Protein AF-A0A8X7B8F6-F1 (afdb_monomer_lite)

Radius of gyration: 17.2 Å; chains: 1; bounding box: 45×40×42 Å

Organism: Trichonephila clavipes (NCBI:txid2585209)

Structure (mmCIF, N/CA/C/O backbone):
data_AF-A0A8X7B8F6-F1
#
_entry.id   AF-A0A8X7B8F6-F1
#
loop_
_atom_site.group_PDB
_atom_site.id
_atom_site.type_symbol
_atom_site.label_atom_id
_atom_site.label_alt_id
_atom_site.label_comp_id
_atom_site.label_asym_id
_atom_site.label_entity_id
_atom_site.label_seq_id
_atom_site.pdbx_PDB_ins_code
_atom_site.Cartn_x
_atom_site.Cartn_y
_atom_site.Cartn_z
_atom_site.occupancy
_atom_site.B_iso_or_equiv
_atom_site.auth_seq_id
_atom_site.auth_comp_id
_atom_site.auth_asym_id
_atom_site.auth_atom_id
_atom_site.pdbx_PDB_model_num
ATOM 1 N N . MET A 1 1 ? 9.944 -10.467 -10.046 1.00 80.94 1 MET A N 1
ATOM 2 C CA . MET A 1 1 ? 8.800 -10.710 -10.954 1.00 80.94 1 MET A CA 1
ATOM 3 C C . MET A 1 1 ? 7.661 -11.252 -10.120 1.00 80.94 1 MET A C 1
ATOM 5 O O . MET A 1 1 ? 7.931 -12.024 -9.209 1.00 80.94 1 MET A O 1
ATOM 9 N N . LEU A 1 2 ? 6.434 -10.828 -10.404 1.00 86.25 2 LEU A N 1
ATOM 10 C CA . LEU A 1 2 ? 5.214 -11.349 -9.794 1.00 86.25 2 LEU A CA 1
ATOM 11 C C . LEU A 1 2 ? 4.526 -12.269 -10.794 1.00 86.25 2 LEU A C 1
ATOM 13 O O . LEU A 1 2 ? 4.415 -11.905 -11.962 1.00 86.25 2 LEU A O 1
ATOM 17 N N . LYS A 1 3 ? 4.078 -13.440 -10.345 1.00 89.50 3 LYS A N 1
ATOM 18 C CA . LYS A 1 3 ? 3.213 -14.310 -11.142 1.00 89.50 3 LYS A CA 1
ATOM 19 C C . LYS A 1 3 ? 1.771 -13.849 -10.945 1.00 89.50 3 LYS A C 1
ATOM 21 O O . LYS A 1 3 ? 1.345 -13.730 -9.799 1.00 89.50 3 LYS A O 1
ATOM 26 N N . VAL A 1 4 ? 1.049 -13.570 -12.025 1.00 85.00 4 VAL A N 1
ATOM 27 C CA . VAL A 1 4 ? -0.354 -13.127 -11.966 1.00 85.00 4 VAL A CA 1
ATOM 28 C C . VAL A 1 4 ? -1.302 -14.265 -12.363 1.00 85.00 4 VAL A C 1
ATOM 30 O O . VAL A 1 4 ? -0.858 -15.350 -12.743 1.00 85.00 4 VAL A O 1
ATOM 33 N N . ALA A 1 5 ? -2.610 -14.055 -12.188 1.00 83.12 5 ALA A N 1
ATOM 34 C CA . ALA A 1 5 ? -3.616 -15.120 -12.257 1.00 83.12 5 ALA A CA 1
ATOM 35 C C . ALA A 1 5 ? -3.715 -15.813 -13.629 1.00 83.12 5 ALA A C 1
ATOM 37 O O . ALA A 1 5 ? -4.052 -16.992 -13.691 1.00 83.12 5 ALA A O 1
ATOM 38 N N . ASP A 1 6 ? -3.374 -15.117 -14.715 1.00 85.12 6 ASP A N 1
ATOM 39 C CA . ASP A 1 6 ? -3.338 -15.674 -16.075 1.00 85.12 6 ASP A CA 1
ATOM 40 C C . ASP A 1 6 ? -2.102 -16.564 -16.341 1.00 85.12 6 ASP A C 1
ATOM 42 O O . ASP A 1 6 ? -1.929 -17.093 -17.438 1.00 85.12 6 ASP A O 1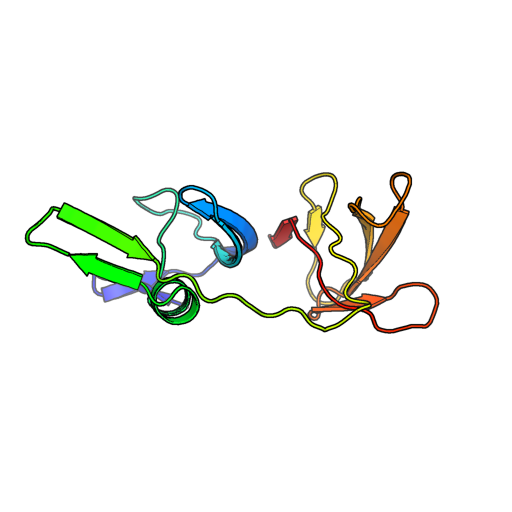
ATOM 46 N N . GLY A 1 7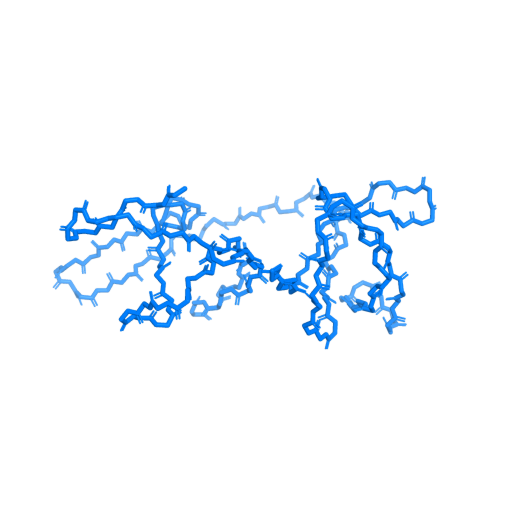 ? -1.231 -16.734 -15.340 1.00 89.50 7 GLY A N 1
ATOM 47 C CA . GLY A 1 7 ? 0.000 -17.512 -15.423 1.00 89.50 7 GLY A CA 1
ATOM 48 C C . GLY A 1 7 ? 1.215 -16.730 -15.926 1.00 89.50 7 GLY A C 1
ATOM 49 O O . GLY A 1 7 ? 2.331 -17.248 -15.819 1.00 89.50 7 GLY A O 1
ATOM 50 N N . ASN A 1 8 ? 1.037 -15.496 -16.406 1.00 90.25 8 ASN A N 1
ATOM 51 C CA . ASN A 1 8 ? 2.122 -14.636 -16.859 1.00 90.25 8 ASN A CA 1
ATOM 52 C C . ASN A 1 8 ? 2.901 -14.035 -15.687 1.00 90.25 8 ASN A C 1
ATOM 54 O O . ASN A 1 8 ? 2.488 -14.051 -14.522 1.00 90.25 8 ASN A O 1
ATOM 58 N N . PHE A 1 9 ? 4.058 -13.467 -16.020 1.00 91.06 9 PHE A N 1
ATOM 59 C CA . PHE A 1 9 ? 4.881 -12.733 -15.076 1.00 91.06 9 PHE A CA 1
ATOM 60 C C . PHE A 1 9 ? 4.886 -11.247 -15.396 1.00 91.06 9 PHE A C 1
ATOM 62 O O . PHE A 1 9 ? 5.203 -10.839 -16.511 1.00 91.06 9 PHE A O 1
ATOM 69 N N . VAL A 1 10 ? 4.627 -10.435 -14.378 1.00 89.06 10 VAL A N 1
ATOM 70 C CA . VAL A 1 10 ? 4.703 -8.978 -14.460 1.00 89.06 10 VAL A CA 1
ATOM 71 C C . VAL A 1 10 ? 5.899 -8.500 -13.646 1.00 89.06 10 VAL A C 1
ATOM 73 O O . VAL A 1 10 ? 6.206 -9.011 -12.561 1.00 89.06 10 VAL A O 1
ATOM 76 N N . ARG A 1 11 ? 6.627 -7.521 -14.183 1.00 90.31 11 ARG A N 1
ATOM 77 C CA . ARG A 1 11 ? 7.687 -6.834 -13.448 1.00 90.31 11 ARG A CA 1
ATOM 78 C C . ARG A 1 11 ? 7.071 -5.625 -12.736 1.00 90.31 11 ARG A C 1
ATOM 80 O O . ARG A 1 11 ? 6.569 -4.743 -13.426 1.00 90.31 11 ARG A O 1
ATOM 87 N N . PRO A 1 12 ? 7.119 -5.568 -11.393 1.00 88.88 12 PRO A N 1
ATOM 88 C CA . PRO A 1 12 ? 6.794 -4.348 -10.668 1.00 88.88 12 PRO A CA 1
ATOM 89 C C . PRO A 1 12 ? 7.580 -3.155 -11.196 1.00 88.88 12 PRO A C 1
ATOM 91 O O . PRO A 1 12 ? 8.779 -3.295 -11.457 1.00 88.88 12 PRO A O 1
ATOM 94 N N . ILE A 1 13 ? 6.925 -2.001 -11.303 1.00 87.38 13 ILE A N 1
ATOM 95 C CA . ILE A 1 13 ? 7.623 -0.737 -11.556 1.00 87.38 13 ILE A CA 1
ATOM 96 C C . ILE A 1 13 ? 8.156 -0.130 -10.264 1.00 87.38 13 ILE A C 1
ATOM 98 O O . ILE A 1 13 ? 9.133 0.596 -10.299 1.00 87.38 13 ILE A O 1
ATOM 102 N N . GLY A 1 14 ? 7.598 -0.508 -9.115 1.00 82.44 14 GLY A N 1
ATOM 103 C CA . GLY A 1 14 ? 8.139 -0.084 -7.837 1.00 82.44 14 GLY A CA 1
ATOM 104 C C . GLY A 1 14 ? 7.276 -0.498 -6.664 1.00 82.44 14 GLY A C 1
ATOM 105 O O . GLY A 1 14 ? 6.546 -1.491 -6.723 1.00 82.44 14 GLY A O 1
ATOM 106 N N . LYS A 1 15 ? 7.392 0.259 -5.581 1.00 80.94 15 LYS A N 1
ATOM 107 C CA . LYS A 1 15 ? 6.631 0.064 -4.350 1.00 80.94 15 LYS A CA 1
ATOM 108 C C . LYS A 1 15 ? 6.155 1.406 -3.829 1.00 80.94 15 LYS A C 1
ATOM 110 O O . LYS A 1 15 ? 6.845 2.404 -4.001 1.00 80.94 15 LYS A O 1
ATOM 115 N N . CYS A 1 16 ? 5.017 1.443 -3.164 1.00 74.56 16 CYS A N 1
ATOM 116 C CA . CYS A 1 16 ? 4.583 2.643 -2.470 1.00 74.56 16 CYS A CA 1
ATOM 117 C C . CYS A 1 16 ? 3.981 2.313 -1.110 1.00 74.56 16 CYS A C 1
ATOM 119 O O . CYS A 1 16 ? 3.610 1.175 -0.862 1.00 74.56 16 CYS A O 1
ATOM 121 N N . VAL A 1 17 ? 3.905 3.289 -0.211 1.00 76.38 17 VAL A N 1
ATOM 122 C CA . VAL A 1 17 ? 3.180 3.135 1.059 1.00 76.38 17 VAL A CA 1
ATOM 123 C C . VAL A 1 17 ? 1.946 4.019 1.016 1.00 76.38 17 VAL A C 1
ATOM 125 O O . VAL A 1 17 ? 2.078 5.243 0.998 1.00 76.38 17 VAL A O 1
ATOM 128 N N . LEU A 1 18 ? 0.764 3.402 1.028 1.00 70.50 18 LEU A N 1
ATOM 129 C CA . LEU A 1 18 ? -0.523 4.097 1.032 1.00 70.50 18 LEU A CA 1
ATOM 130 C C . LEU A 1 18 ? -1.231 3.885 2.366 1.00 70.50 18 LEU A C 1
ATOM 132 O O . LEU A 1 18 ? -1.142 2.817 2.971 1.00 70.50 18 LEU A O 1
ATOM 136 N N . ARG A 1 19 ? -1.962 4.905 2.818 1.00 71.75 19 ARG A N 1
ATOM 137 C CA . ARG A 1 19 ? -2.900 4.761 3.929 1.00 71.75 19 ARG A CA 1
ATOM 138 C C . ARG A 1 19 ? -4.248 4.323 3.381 1.00 71.75 19 ARG A C 1
ATOM 140 O O . ARG A 1 19 ? -4.877 5.047 2.615 1.00 71.75 19 ARG A O 1
ATOM 147 N N . VAL A 1 20 ? -4.671 3.131 3.772 1.00 74.31 20 VAL A N 1
ATOM 148 C CA . VAL A 1 20 ? -5.951 2.562 3.368 1.00 74.31 20 VAL A CA 1
ATOM 149 C C . VAL A 1 20 ? -6.954 2.876 4.462 1.00 74.31 20 VAL A C 1
ATOM 151 O O . VAL A 1 20 ? -6.790 2.426 5.598 1.00 74.31 20 VAL A O 1
ATOM 154 N N . ARG A 1 21 ? -7.979 3.660 4.120 1.00 75.25 21 ARG A N 1
ATOM 155 C CA . ARG A 1 21 ? -9.107 3.922 5.011 1.00 75.25 21 ARG A CA 1
ATOM 156 C C . ARG A 1 21 ? -10.289 3.038 4.632 1.00 75.25 21 ARG A C 1
ATOM 158 O O . ARG A 1 21 ? -10.863 3.226 3.563 1.00 75.25 21 ARG A O 1
ATOM 165 N N . ILE A 1 22 ? -10.655 2.107 5.510 1.00 76.06 22 ILE A N 1
ATOM 166 C CA . ILE A 1 22 ? -11.867 1.286 5.392 1.00 76.06 22 ILE A CA 1
ATOM 167 C C . ILE A 1 22 ? -12.726 1.554 6.624 1.00 76.06 22 ILE A C 1
ATOM 169 O O . ILE A 1 22 ? -12.290 1.346 7.757 1.00 76.06 22 ILE A O 1
ATOM 173 N N . ASN A 1 23 ? -13.944 2.052 6.406 1.00 74.00 23 ASN A N 1
ATOM 174 C CA . ASN A 1 23 ? -14.831 2.545 7.462 1.00 74.00 23 ASN A CA 1
ATOM 175 C C . ASN A 1 23 ? -14.122 3.597 8.344 1.00 74.00 23 ASN A C 1
ATOM 177 O O . ASN A 1 23 ? -13.596 4.589 7.829 1.00 74.00 23 ASN A O 1
ATOM 181 N N . ASN A 1 24 ? -14.082 3.373 9.659 1.00 70.38 24 ASN A N 1
ATOM 182 C CA . ASN A 1 24 ? -13.412 4.243 10.628 1.00 70.38 24 ASN A CA 1
ATOM 183 C C . ASN A 1 24 ? -11.957 3.837 10.916 1.00 70.38 24 ASN A C 1
ATOM 185 O O . ASN A 1 24 ? -11.353 4.371 11.845 1.00 70.38 24 ASN A O 1
ATOM 189 N N . ARG A 1 25 ? -11.375 2.916 10.138 1.00 68.81 25 ARG A N 1
ATOM 190 C CA . ARG A 1 25 ? -9.973 2.512 10.288 1.00 68.81 25 ARG A CA 1
ATOM 191 C C . ARG A 1 25 ? -9.113 3.030 9.164 1.00 68.81 25 ARG A C 1
ATOM 193 O O . ARG A 1 25 ? -9.482 2.917 8.004 1.00 68.81 25 ARG A O 1
ATOM 200 N N . GLU A 1 26 ? -7.936 3.523 9.521 1.00 72.88 26 GLU A N 1
ATOM 201 C CA . GLU A 1 26 ? -6.912 3.978 8.589 1.00 72.88 26 GLU A CA 1
ATOM 202 C C . GLU A 1 26 ? -5.585 3.318 8.961 1.00 72.88 26 GLU A C 1
ATOM 204 O O . GLU A 1 26 ? -5.060 3.535 10.054 1.00 72.88 26 GLU A O 1
ATOM 209 N N . LEU A 1 27 ? -5.053 2.483 8.069 1.00 69.81 27 LEU A N 1
ATOM 210 C CA . LEU A 1 27 ? -3.812 1.743 8.298 1.00 69.81 27 LEU A CA 1
A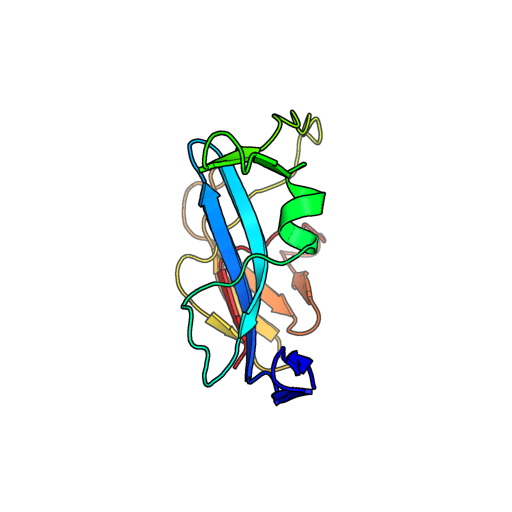TOM 211 C C . LEU A 1 27 ? -2.864 1.892 7.098 1.00 69.81 27 LEU A C 1
ATOM 213 O O . LEU A 1 27 ? -3.317 1.877 5.951 1.00 69.81 27 LEU A O 1
ATOM 217 N N . PRO A 1 28 ? -1.550 2.060 7.330 1.00 71.31 28 PRO A N 1
ATOM 218 C CA . PRO A 1 28 ? -0.567 2.107 6.256 1.00 71.31 28 PRO A CA 1
ATOM 219 C C . PRO A 1 28 ? -0.229 0.700 5.744 1.00 71.31 28 PRO A C 1
ATOM 221 O O . PRO A 1 28 ? 0.035 -0.198 6.539 1.00 71.31 28 PRO A O 1
ATOM 224 N N . PHE A 1 29 ? -0.146 0.540 4.423 1.00 73.81 29 PHE A N 1
ATOM 225 C CA . PHE A 1 29 ? 0.286 -0.697 3.765 1.00 73.81 29 PHE A CA 1
ATOM 226 C C . PHE A 1 29 ? 1.315 -0.407 2.666 1.00 73.81 29 PHE A C 1
ATOM 228 O O . PHE A 1 29 ? 1.211 0.597 1.958 1.00 73.81 29 PHE A O 1
ATOM 235 N N . GLU A 1 30 ? 2.323 -1.279 2.540 1.00 81.19 30 GLU A N 1
ATOM 236 C CA . GLU A 1 30 ? 3.266 -1.272 1.414 1.00 81.19 30 GLU A CA 1
ATOM 237 C C . GLU A 1 30 ? 2.611 -1.985 0.224 1.00 81.19 30 GLU A C 1
ATOM 239 O O . GLU A 1 30 ? 2.295 -3.167 0.293 1.00 81.19 30 GLU A O 1
ATOM 244 N N . PHE A 1 31 ? 2.432 -1.270 -0.878 1.00 82.25 31 PHE A N 1
ATOM 245 C CA . PHE A 1 31 ? 1.918 -1.776 -2.139 1.00 82.25 31 PHE A CA 1
ATOM 246 C C . PHE A 1 31 ? 3.047 -1.986 -3.134 1.00 82.25 31 PHE A C 1
ATOM 248 O O . PHE A 1 31 ? 4.037 -1.252 -3.164 1.00 82.25 31 PHE A O 1
ATOM 255 N N . ILE A 1 32 ? 2.859 -2.964 -4.012 1.00 87.25 32 ILE A N 1
ATOM 256 C CA . ILE A 1 32 ? 3.661 -3.105 -5.219 1.00 87.25 32 ILE A CA 1
ATOM 257 C C . ILE A 1 32 ? 2.952 -2.361 -6.349 1.00 87.25 32 ILE A C 1
ATOM 259 O O . ILE A 1 32 ? 1.772 -2.590 -6.599 1.00 87.25 32 ILE A O 1
ATOM 263 N N . VAL A 1 33 ? 3.683 -1.500 -7.053 1.00 85.06 33 VAL A N 1
ATOM 264 C CA . VAL A 1 33 ? 3.142 -0.726 -8.172 1.00 85.06 33 VAL A CA 1
ATOM 265 C C . VAL A 1 33 ? 3.369 -1.493 -9.472 1.00 85.06 33 VAL A C 1
ATOM 267 O O . VAL A 1 33 ? 4.495 -1.906 -9.779 1.00 85.06 33 VAL A O 1
ATOM 270 N N . LEU A 1 34 ? 2.298 -1.683 -10.241 1.00 86.00 34 LEU A N 1
ATOM 271 C CA . LEU A 1 34 ? 2.313 -2.305 -11.565 1.00 86.00 34 LEU A CA 1
ATOM 272 C C . LEU A 1 34 ? 2.072 -1.239 -12.637 1.00 86.00 34 LEU A C 1
ATOM 274 O O . LEU A 1 34 ? 1.270 -0.335 -12.432 1.00 86.00 34 LEU A O 1
ATOM 278 N N . SER A 1 35 ? 2.736 -1.356 -13.791 1.00 84.75 35 SER A N 1
ATOM 279 C CA . SER A 1 35 ? 2.486 -0.457 -14.929 1.00 84.75 35 SER A CA 1
ATOM 280 C C . SER A 1 35 ? 1.094 -0.641 -15.532 1.00 84.75 35 SER A C 1
ATOM 282 O O . SER A 1 35 ? 0.527 0.306 -16.067 1.00 84.75 35 SER A O 1
ATOM 284 N N . HIS A 1 36 ? 0.553 -1.858 -15.447 1.00 81.81 36 HIS A N 1
ATOM 285 C CA . HIS A 1 36 ? -0.778 -2.207 -15.922 1.00 81.81 36 HIS A CA 1
ATOM 286 C C . HIS A 1 36 ? -1.435 -3.171 -14.934 1.00 81.81 36 HIS A C 1
ATOM 288 O O . HIS A 1 36 ? -0.865 -4.210 -14.596 1.00 81.81 36 HIS A O 1
ATOM 294 N N . CYS A 1 37 ? -2.638 -2.824 -14.490 1.00 83.69 37 CYS A N 1
ATOM 295 C CA . CYS A 1 37 ? -3.505 -3.652 -13.665 1.00 83.69 37 CYS A CA 1
ATOM 296 C C . CYS A 1 37 ? -4.955 -3.352 -14.062 1.00 83.69 37 CYS A C 1
ATOM 298 O O . CYS A 1 37 ? -5.274 -2.216 -14.402 1.00 83.69 37 CYS A O 1
ATOM 300 N N . SER A 1 38 ? -5.829 -4.357 -14.042 1.00 84.94 38 SER A N 1
ATOM 301 C CA . SER A 1 38 ? -7.260 -4.164 -14.321 1.00 84.94 38 SER A CA 1
ATOM 302 C C . SER A 1 38 ? -8.015 -3.485 -13.176 1.00 84.94 38 SER A C 1
ATOM 304 O O . SER A 1 38 ? -9.161 -3.090 -13.358 1.00 84.94 38 SER A O 1
ATOM 306 N N . HIS A 1 39 ? -7.380 -3.367 -12.010 1.00 83.88 39 HIS A N 1
ATOM 307 C CA . HIS A 1 39 ? -7.932 -2.761 -10.806 1.00 83.88 39 HIS A CA 1
ATOM 308 C C . HIS A 1 39 ? -6.946 -1.720 -10.276 1.00 83.88 39 HIS A C 1
ATOM 310 O O . HIS A 1 39 ? -5.736 -1.954 -10.312 1.00 83.88 39 HIS A O 1
ATOM 316 N N . ASP A 1 40 ? -7.461 -0.618 -9.734 1.00 84.88 40 ASP A N 1
ATOM 317 C CA . ASP A 1 40 ? -6.630 0.446 -9.159 1.00 84.88 40 ASP A CA 1
ATOM 318 C C . ASP A 1 40 ? -5.846 -0.042 -7.934 1.00 84.88 40 ASP A C 1
ATOM 320 O O . ASP A 1 40 ? -4.675 0.290 -7.753 1.00 84.88 40 ASP A O 1
ATOM 324 N N . VAL A 1 41 ? -6.491 -0.861 -7.096 1.00 86.06 41 VAL A N 1
ATOM 325 C CA . VAL A 1 41 ? -5.914 -1.425 -5.873 1.00 86.06 41 VAL A CA 1
ATOM 326 C C . VAL A 1 41 ? -6.337 -2.882 -5.736 1.00 86.06 41 VAL A C 1
ATOM 328 O O . VAL A 1 41 ? -7.505 -3.223 -5.907 1.00 86.06 41 VAL A O 1
ATOM 331 N N . ILE A 1 42 ? -5.378 -3.737 -5.384 1.00 88.06 42 ILE A N 1
ATOM 332 C CA . ILE A 1 42 ? -5.620 -5.125 -4.986 1.00 88.06 42 ILE A CA 1
ATOM 333 C C . ILE A 1 42 ? -5.154 -5.264 -3.539 1.00 88.06 42 ILE A C 1
ATOM 335 O O . ILE A 1 42 ? -3.979 -5.048 -3.243 1.00 88.06 42 ILE A O 1
ATOM 339 N N . LEU A 1 43 ? -6.076 -5.617 -2.643 1.00 88.00 43 LEU A N 1
ATOM 340 C CA . LEU A 1 43 ? -5.765 -5.935 -1.252 1.00 88.00 43 LEU A CA 1
ATOM 341 C C . LEU A 1 43 ? -5.436 -7.425 -1.158 1.00 88.00 43 LEU A C 1
ATOM 343 O O . LEU A 1 43 ? -6.282 -8.276 -1.430 1.00 88.00 43 LEU A O 1
ATOM 347 N N . GLY A 1 44 ? -4.175 -7.723 -0.854 1.00 89.00 44 GLY A N 1
ATOM 348 C CA . GLY A 1 44 ? -3.661 -9.084 -0.792 1.00 89.00 44 GLY A CA 1
ATOM 349 C C . GLY A 1 44 ? -3.984 -9.797 0.518 1.00 89.00 44 GLY A C 1
ATOM 350 O O . GLY A 1 44 ? -4.613 -9.258 1.429 1.00 89.00 44 GLY A O 1
ATOM 351 N N . TRP A 1 45 ? -3.506 -11.037 0.616 1.00 87.75 45 TRP A N 1
ATOM 352 C CA . TRP A 1 45 ? -3.617 -11.835 1.837 1.00 87.75 45 TRP A CA 1
ATOM 353 C C . TRP A 1 45 ? -2.927 -11.177 3.039 1.00 87.75 45 TRP A C 1
ATOM 355 O O . TRP A 1 45 ? -3.415 -11.279 4.155 1.00 87.75 45 TRP A O 1
ATOM 365 N N . ASP A 1 46 ? -1.838 -10.450 2.804 1.00 84.50 46 ASP A N 1
ATOM 366 C CA . ASP A 1 46 ? -1.129 -9.652 3.805 1.00 84.50 46 ASP A CA 1
ATOM 367 C C . ASP A 1 46 ? -2.015 -8.572 4.446 1.00 84.50 46 ASP A C 1
ATOM 369 O O . ASP A 1 46 ? -2.000 -8.397 5.665 1.00 84.50 46 ASP A O 1
ATOM 373 N N . PHE A 1 47 ? -2.830 -7.881 3.645 1.00 83.88 47 PHE A N 1
ATOM 374 C CA . PHE A 1 47 ? -3.838 -6.951 4.147 1.00 83.88 47 PHE A CA 1
ATOM 375 C C . PHE A 1 47 ? -4.911 -7.682 4.960 1.00 83.88 47 PHE A C 1
ATOM 377 O O . PHE A 1 47 ? -5.243 -7.255 6.069 1.00 83.88 47 PHE A O 1
ATOM 384 N N . LEU A 1 48 ? -5.456 -8.775 4.415 1.00 86.12 48 LEU A N 1
ATOM 385 C CA . LEU A 1 48 ? -6.539 -9.536 5.046 1.00 86.12 48 LEU A CA 1
ATOM 386 C C . LEU A 1 48 ? -6.103 -10.121 6.397 1.00 86.12 48 LEU A C 1
ATOM 388 O O . LEU A 1 48 ? -6.822 -9.998 7.385 1.00 86.12 48 LEU A O 1
ATOM 392 N N . GLU A 1 49 ? -4.896 -10.678 6.465 1.00 85.00 49 GLU A N 1
ATOM 393 C CA . GLU A 1 49 ? -4.303 -11.221 7.687 1.00 85.00 49 GLU A CA 1
ATOM 394 C C . GLU A 1 49 ? -4.039 -10.118 8.723 1.00 85.00 49 GLU A C 1
ATOM 396 O O . GLU A 1 49 ? -4.454 -10.234 9.876 1.00 85.00 49 GLU A O 1
ATOM 401 N N . ALA A 1 50 ? -3.421 -9.001 8.319 1.00 78.56 50 ALA A N 1
ATOM 402 C CA . ALA A 1 50 ? -3.097 -7.899 9.229 1.00 78.56 50 ALA A CA 1
ATOM 403 C C . ALA A 1 50 ? -4.329 -7.166 9.787 1.00 78.56 50 ALA A C 1
ATOM 405 O O . ALA A 1 50 ? -4.233 -6.517 10.834 1.00 78.56 50 ALA A O 1
ATOM 406 N N . SER A 1 51 ? -5.456 -7.235 9.077 1.00 76.00 51 SER A N 1
ATOM 407 C CA . SER A 1 51 ? -6.724 -6.610 9.462 1.00 76.00 51 SER A CA 1
ATOM 408 C C . SER A 1 51 ? -7.715 -7.571 10.121 1.00 76.00 51 SER A C 1
ATOM 410 O O . SER A 1 51 ? -8.805 -7.122 10.476 1.00 76.00 51 SER A O 1
ATOM 412 N N . GLN A 1 52 ? -7.343 -8.851 10.296 1.00 82.75 52 GLN A N 1
ATOM 413 C CA . GLN A 1 52 ? -8.252 -9.913 10.748 1.00 82.75 52 GLN A CA 1
ATOM 414 C C . GLN A 1 52 ? -9.575 -9.872 9.976 1.00 82.75 52 GLN A C 1
ATOM 416 O O . GLN A 1 52 ? -10.669 -9.816 10.540 1.00 82.75 52 GLN A O 1
ATOM 421 N N . ALA A 1 53 ? -9.451 -9.812 8.652 1.00 84.44 53 ALA A N 1
ATOM 422 C CA . ALA A 1 53 ? -10.590 -9.687 7.772 1.00 84.44 53 ALA A CA 1
ATOM 423 C C . ALA A 1 53 ? -11.389 -10.996 7.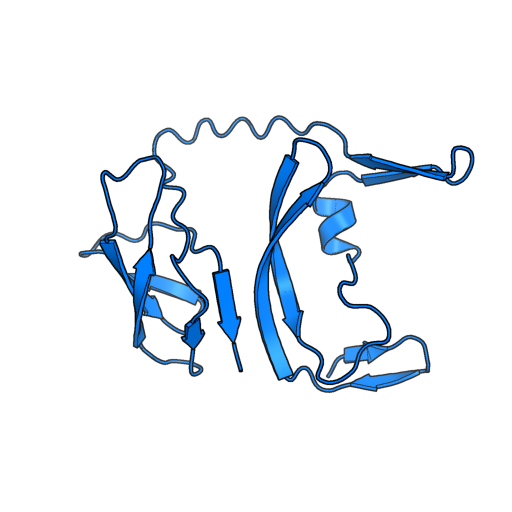702 1.00 84.44 53 ALA A C 1
ATOM 425 O O . ALA A 1 53 ? -10.835 -12.073 7.479 1.00 84.44 53 ALA A O 1
ATOM 426 N N . VAL A 1 54 ? -12.710 -10.877 7.799 1.00 87.56 54 VAL A N 1
ATOM 427 C CA . VAL A 1 54 ? -13.683 -11.932 7.527 1.00 87.56 54 VAL A CA 1
ATOM 428 C C . VAL A 1 54 ? -14.409 -11.582 6.234 1.00 87.56 54 VAL A C 1
ATOM 430 O O . VAL A 1 54 ? -15.046 -10.536 6.124 1.00 87.56 54 VAL A O 1
ATOM 433 N N . ILE A 1 55 ? -14.304 -12.464 5.242 1.00 90.38 55 ILE A N 1
ATOM 434 C CA . ILE A 1 55 ? -15.038 -12.352 3.978 1.00 90.38 55 ILE A CA 1
ATOM 435 C C . ILE A 1 55 ? -16.361 -13.108 4.152 1.00 90.38 55 ILE A C 1
ATOM 437 O O . ILE A 1 55 ? -16.385 -14.337 4.072 1.00 90.38 55 ILE A O 1
ATOM 441 N N . ASP A 1 56 ? -17.453 -12.386 4.410 1.00 86.62 56 ASP A N 1
ATOM 442 C CA . ASP A 1 56 ? -18.794 -12.963 4.518 1.00 86.62 56 ASP A CA 1
ATOM 443 C C . ASP A 1 56 ? -19.485 -12.937 3.149 1.00 86.62 56 ASP A C 1
ATOM 445 O O . ASP A 1 56 ? -20.138 -11.970 2.751 1.00 86.62 56 ASP A O 1
ATOM 449 N N . CYS A 1 57 ? -19.354 -14.040 2.412 1.00 94.06 57 CYS A N 1
ATOM 450 C CA . CYS A 1 57 ? -20.017 -14.205 1.119 1.00 94.06 57 CYS A CA 1
ATOM 451 C C . CYS A 1 57 ? -21.547 -14.335 1.229 1.00 94.06 57 CYS A C 1
ATOM 453 O O . CYS A 1 57 ? -22.235 -14.141 0.230 1.00 94.06 57 CYS A O 1
ATOM 455 N N . GLY A 1 58 ? -22.084 -14.696 2.401 1.00 94.62 58 GLY A N 1
ATOM 456 C CA . GLY A 1 58 ? -23.525 -14.823 2.627 1.00 94.62 58 GLY A CA 1
ATOM 457 C C . GLY A 1 58 ? -24.211 -13.463 2.741 1.00 94.62 58 GLY A C 1
ATOM 458 O O . GLY A 1 58 ? -25.324 -13.301 2.245 1.00 94.62 58 GLY A O 1
ATOM 459 N N . GLN A 1 59 ? -23.523 -12.490 3.342 1.00 93.19 59 GLN A N 1
ATOM 460 C CA . GLN A 1 59 ? -23.974 -11.098 3.446 1.00 93.19 59 GLN A CA 1
ATOM 461 C C . GLN A 1 59 ? -23.394 -10.182 2.358 1.00 93.19 59 GLN A C 1
ATOM 463 O O . GLN A 1 59 ? -23.850 -9.053 2.211 1.00 93.19 59 GLN A O 1
ATOM 468 N N . ASN A 1 60 ? -22.440 -10.670 1.557 1.00 92.00 60 ASN A N 1
ATOM 469 C CA . ASN A 1 60 ? -21.689 -9.875 0.581 1.00 92.00 60 ASN A CA 1
ATOM 470 C C . ASN A 1 60 ? -20.925 -8.710 1.246 1.00 92.00 60 ASN A C 1
ATOM 472 O O . ASN A 1 60 ? -20.930 -7.578 0.758 1.00 92.00 60 ASN A O 1
ATOM 476 N N . GLU A 1 61 ? -20.263 -9.001 2.368 1.00 88.44 61 GLU A N 1
ATOM 477 C CA . GLU A 1 61 ? -19.550 -8.021 3.188 1.00 88.44 61 GLU A CA 1
ATOM 478 C C . GLU A 1 61 ? -18.113 -8.455 3.510 1.00 88.44 61 GLU A C 1
ATOM 480 O O . GLU A 1 61 ? -17.781 -9.639 3.590 1.00 88.44 61 GLU A O 1
ATOM 485 N N . LEU A 1 62 ? -17.251 -7.459 3.721 1.00 84.12 62 LEU A N 1
ATOM 486 C CA . LEU A 1 62 ? -15.918 -7.622 4.290 1.00 84.12 62 LEU A CA 1
ATOM 487 C C . LEU A 1 62 ? -15.924 -7.007 5.689 1.00 84.12 62 LEU A C 1
ATOM 489 O O . LEU A 1 62 ? -16.010 -5.785 5.833 1.00 84.12 62 LEU A O 1
ATOM 493 N N . VAL A 1 63 ? -15.813 -7.846 6.712 1.00 84.88 63 VAL A N 1
ATOM 494 C CA . VAL A 1 63 ? -15.765 -7.418 8.112 1.00 84.88 63 VAL A CA 1
ATOM 495 C C . VAL A 1 63 ? -14.311 -7.369 8.555 1.00 84.88 63 VAL A C 1
ATOM 497 O O . VAL A 1 63 ? -13.549 -8.288 8.283 1.00 84.88 63 VAL A O 1
ATOM 500 N N . LEU A 1 64 ? -13.908 -6.300 9.235 1.00 81.25 64 LEU A N 1
ATOM 501 C CA . LEU A 1 64 ? -12.563 -6.162 9.795 1.00 81.25 64 LEU A CA 1
ATOM 502 C C . LEU A 1 64 ? -12.684 -6.173 11.322 1.00 81.25 64 LEU A C 1
ATOM 504 O O . LEU A 1 64 ? -13.313 -5.272 11.880 1.00 81.25 64 LEU A O 1
ATOM 508 N N . GLU A 1 65 ? -12.103 -7.150 12.021 1.00 71.25 65 GLU A N 1
ATOM 509 C CA . GLU A 1 65 ? -12.198 -7.220 13.491 1.00 71.25 65 GLU A CA 1
ATOM 510 C C . GLU A 1 65 ? -11.398 -6.107 14.169 1.00 71.25 65 GLU A C 1
ATOM 512 O O . GLU A 1 65 ? -10.280 -5.809 13.749 1.00 71.25 65 GLU A O 1
ATOM 517 N N . ASP A 1 66 ? -11.969 -5.455 15.194 1.00 58.34 66 ASP A N 1
ATOM 518 C CA . ASP A 1 66 ? -11.289 -4.407 15.977 1.00 58.34 66 ASP A CA 1
ATOM 519 C C . ASP A 1 66 ? -10.163 -5.032 16.792 1.00 58.34 66 ASP A C 1
ATOM 521 O O . ASP A 1 66 ? -10.301 -5.346 17.972 1.00 58.34 66 ASP A O 1
ATOM 525 N N . ILE A 1 67 ? -8.989 -5.141 16.174 1.00 49.41 67 ILE A N 1
ATOM 526 C CA . ILE A 1 67 ? -7.759 -5.144 16.946 1.00 49.41 67 ILE A CA 1
ATOM 527 C C . ILE A 1 67 ? -7.631 -3.726 17.484 1.00 49.41 67 ILE A C 1
ATOM 529 O O . ILE A 1 67 ? -7.125 -2.832 16.797 1.00 49.41 67 ILE A O 1
ATOM 533 N N . CYS A 1 68 ? -8.061 -3.524 18.731 1.00 42.59 68 CYS A N 1
ATOM 534 C CA . CYS A 1 68 ? -7.387 -2.572 19.598 1.00 42.59 68 CYS A CA 1
ATOM 535 C C . CYS A 1 68 ? -5.903 -2.931 19.534 1.00 42.59 68 CYS A C 1
ATOM 537 O O . CYS A 1 68 ? -5.409 -3.786 20.266 1.00 42.59 68 CYS A O 1
ATOM 539 N N . ARG A 1 69 ? -5.164 -2.305 18.615 1.00 46.25 69 ARG A N 1
ATOM 540 C CA . ARG A 1 69 ? -3.748 -2.119 18.846 1.00 46.25 69 ARG A CA 1
ATOM 541 C C . ARG A 1 69 ? -3.732 -1.181 20.031 1.00 46.25 69 ARG A C 1
ATOM 543 O O . ARG A 1 69 ? -3.833 0.029 19.855 1.00 46.25 69 ARG A O 1
ATOM 550 N N . ASP A 1 70 ? -3.655 -1.762 21.222 1.00 36.94 70 ASP A N 1
ATOM 551 C CA . ASP A 1 70 ? -3.112 -1.092 22.384 1.00 36.94 70 ASP A CA 1
ATOM 552 C C . ASP A 1 70 ? -1.718 -0.627 21.966 1.00 36.94 70 ASP A C 1
ATOM 554 O O . ASP A 1 70 ? -0.707 -1.299 22.153 1.00 36.94 70 ASP A O 1
ATOM 558 N N . SER A 1 71 ? -1.642 0.530 21.313 1.00 45.91 71 SER A N 1
ATOM 559 C CA . SER A 1 71 ? -0.398 1.246 21.144 1.00 45.91 71 SER A CA 1
ATOM 560 C C . SER A 1 71 ? -0.121 1.931 22.474 1.00 45.91 71 SER A C 1
ATOM 562 O O . SER A 1 71 ? -0.053 3.151 22.566 1.00 45.91 71 SER A O 1
ATOM 564 N N . THR A 1 72 ? 0.073 1.135 23.523 1.00 40.69 72 THR A N 1
ATOM 565 C CA . THR A 1 72 ? 0.775 1.544 24.738 1.00 40.69 72 THR A CA 1
ATOM 566 C C . THR A 1 72 ? 2.283 1.576 24.467 1.00 40.69 72 THR A C 1
ATOM 568 O O . THR A 1 72 ? 3.079 1.114 25.278 1.00 40.69 72 THR A O 1
ATOM 571 N N . ALA A 1 73 ? 2.689 2.104 23.310 1.00 47.12 73 ALA A N 1
ATOM 572 C CA . ALA A 1 73 ? 4.023 2.637 23.095 1.00 47.12 73 ALA A CA 1
ATOM 573 C C . ALA A 1 73 ? 3.870 4.161 23.209 1.00 47.12 73 ALA A C 1
ATOM 575 O O . ALA A 1 73 ? 3.430 4.785 22.242 1.00 47.12 73 ALA A O 1
ATOM 576 N N . PRO A 1 74 ? 4.167 4.763 24.374 1.00 43.69 74 PRO A N 1
ATOM 577 C CA . PRO A 1 74 ? 3.864 6.169 24.654 1.00 43.69 74 PRO A CA 1
ATOM 578 C C . PRO A 1 74 ? 4.540 7.189 23.721 1.00 43.69 74 PRO A C 1
ATOM 580 O O . PRO A 1 74 ? 4.191 8.361 23.777 1.00 43.69 74 PRO A O 1
ATOM 583 N N . ASP A 1 75 ? 5.462 6.768 22.846 1.00 51.41 75 ASP A N 1
ATOM 584 C CA . ASP A 1 75 ? 6.370 7.667 22.120 1.00 51.41 75 ASP A CA 1
ATOM 585 C C . ASP A 1 75 ? 6.462 7.418 20.600 1.00 51.41 75 ASP A C 1
ATOM 587 O O . ASP A 1 75 ? 7.372 7.923 19.939 1.00 51.41 75 ASP A O 1
ATOM 591 N N . ALA A 1 76 ? 5.544 6.654 19.997 1.00 55.16 76 ALA A N 1
ATOM 592 C CA . ALA A 1 76 ? 5.540 6.494 18.540 1.00 55.16 76 ALA A CA 1
ATOM 593 C C . ALA A 1 76 ? 5.016 7.774 17.856 1.00 55.16 76 ALA A C 1
ATOM 595 O O . ALA A 1 76 ? 3.827 8.094 17.912 1.00 55.16 76 ALA A O 1
ATOM 596 N N . TRP A 1 77 ? 5.907 8.530 17.210 1.00 58.56 77 TRP A N 1
ATOM 597 C CA . TRP A 1 77 ? 5.524 9.674 16.380 1.00 58.56 77 TRP A CA 1
ATOM 598 C C . TRP A 1 77 ? 4.928 9.177 15.061 1.00 58.56 77 TRP A C 1
ATOM 600 O O . TRP A 1 77 ? 5.592 8.482 14.296 1.00 58.56 77 TRP A O 1
ATOM 610 N N . ASN A 1 78 ? 3.682 9.555 14.775 1.00 60.50 78 ASN A N 1
ATOM 611 C CA . ASN A 1 78 ? 3.011 9.190 13.529 1.00 60.50 78 ASN A CA 1
ATOM 612 C C . ASN A 1 78 ? 3.231 10.304 12.497 1.00 60.50 78 ASN A C 1
ATOM 614 O O . ASN A 1 78 ? 2.460 11.267 12.445 1.00 60.50 78 ASN A O 1
ATOM 618 N N . LEU A 1 79 ? 4.298 10.182 11.699 1.00 66.88 79 LEU A N 1
ATOM 619 C CA . LEU A 1 79 ? 4.701 11.177 10.698 1.00 66.88 79 LEU A CA 1
ATOM 620 C C . LEU A 1 79 ? 4.314 10.758 9.280 1.00 66.88 79 LEU A C 1
ATOM 622 O O . LEU A 1 79 ? 4.651 9.666 8.824 1.00 66.88 79 LEU A O 1
ATOM 626 N N . TYR A 1 80 ? 3.640 11.643 8.551 1.00 65.31 80 TYR A N 1
ATOM 627 C CA . TYR A 1 80 ? 3.252 11.443 7.157 1.00 65.31 80 TYR A CA 1
ATOM 628 C C . TYR A 1 80 ? 3.914 12.467 6.244 1.00 65.31 80 TYR A C 1
ATOM 630 O O . TYR A 1 80 ? 4.065 13.626 6.612 1.00 65.31 80 TYR A O 1
ATOM 638 N N . ALA A 1 81 ? 4.309 12.049 5.044 1.00 73.50 81 ALA A N 1
ATOM 639 C CA . ALA A 1 81 ? 4.788 12.955 4.015 1.00 73.50 81 ALA A CA 1
ATOM 640 C C . ALA A 1 81 ? 3.677 13.927 3.609 1.00 73.50 81 ALA A C 1
ATOM 642 O O . ALA A 1 81 ? 2.521 13.540 3.443 1.00 73.50 81 ALA A O 1
ATOM 643 N N . THR A 1 82 ? 4.035 15.196 3.422 1.00 73.94 82 THR A N 1
ATOM 644 C CA . THR A 1 82 ? 3.085 16.241 3.002 1.00 73.94 82 THR A CA 1
ATOM 645 C C . THR A 1 82 ? 2.679 16.144 1.536 1.00 73.94 82 THR A C 1
ATOM 647 O O . THR A 1 82 ? 1.757 16.826 1.095 1.00 73.94 82 THR A O 1
ATOM 650 N N . ARG A 1 83 ? 3.397 15.332 0.762 1.00 67.12 83 ARG A N 1
ATOM 651 C CA . ARG A 1 83 ? 3.219 15.120 -0.674 1.00 67.12 83 ARG A CA 1
ATOM 652 C C . ARG A 1 83 ? 3.873 13.808 -1.082 1.00 67.12 83 ARG A C 1
ATOM 654 O O . ARG A 1 83 ? 4.669 13.255 -0.325 1.00 67.12 83 ARG A O 1
ATOM 661 N N . ASP A 1 84 ? 3.625 13.384 -2.312 1.00 68.00 84 ASP A N 1
ATOM 662 C CA . ASP A 1 84 ? 4.299 12.224 -2.880 1.00 68.00 84 ASP A CA 1
ATOM 663 C C . ASP A 1 84 ? 5.781 12.516 -3.164 1.00 68.00 84 ASP A C 1
ATOM 665 O O . ASP A 1 84 ? 6.155 13.570 -3.696 1.00 68.00 84 ASP A O 1
ATOM 669 N N . TYR A 1 85 ? 6.639 11.556 -2.819 1.00 68.56 85 TYR A N 1
ATOM 670 C CA . TYR A 1 85 ? 8.075 11.601 -3.090 1.00 68.56 85 TYR A CA 1
ATOM 671 C C . TYR A 1 85 ? 8.510 10.371 -3.860 1.00 68.56 85 TYR A C 1
ATOM 673 O O . TYR A 1 85 ? 8.159 9.261 -3.477 1.00 68.56 85 TYR A O 1
ATOM 681 N N . THR A 1 86 ? 9.316 10.596 -4.899 1.00 68.25 86 THR A N 1
ATOM 682 C CA . THR A 1 86 ? 10.003 9.549 -5.655 1.00 68.25 86 THR A CA 1
ATOM 683 C C . THR A 1 86 ? 11.404 9.317 -5.104 1.00 68.25 86 THR A C 1
ATOM 685 O O . THR A 1 86 ? 12.248 10.210 -5.184 1.00 68.25 86 THR A O 1
ATOM 688 N N . LEU A 1 87 ? 11.657 8.130 -4.544 1.00 73.19 87 LEU A N 1
ATOM 689 C CA . LEU A 1 87 ? 12.974 7.774 -4.007 1.00 73.19 87 LEU A CA 1
ATOM 690 C C . LEU A 1 87 ? 13.780 6.955 -5.006 1.00 73.19 87 LEU A C 1
ATOM 692 O O . LEU A 1 87 ? 13.318 5.922 -5.486 1.00 73.19 87 LEU A O 1
ATOM 696 N N . LYS A 1 88 ? 15.033 7.359 -5.237 1.00 68.94 88 LYS A N 1
ATOM 697 C CA . LYS A 1 88 ? 15.992 6.482 -5.913 1.00 68.94 88 LYS A CA 1
ATOM 698 C C . LYS A 1 88 ? 16.461 5.392 -4.938 1.00 68.94 88 LYS A C 1
ATOM 700 O O . LYS A 1 88 ? 16.729 5.716 -3.772 1.00 68.94 88 LYS A O 1
ATOM 705 N N . PRO A 1 89 ? 16.621 4.136 -5.388 1.00 68.19 89 PRO A N 1
ATOM 706 C CA . PRO A 1 89 ? 17.185 3.073 -4.560 1.00 68.19 89 PRO A CA 1
ATOM 707 C C . PRO A 1 89 ? 18.528 3.488 -3.951 1.00 68.19 89 PRO A C 1
ATOM 709 O O . PRO A 1 89 ? 19.359 4.078 -4.642 1.00 68.19 89 PRO A O 1
ATOM 712 N N . HIS A 1 90 ? 18.732 3.185 -2.666 1.00 69.12 90 HIS A N 1
ATOM 713 C CA . HIS A 1 90 ? 19.977 3.473 -1.933 1.00 69.12 90 HIS A CA 1
ATOM 714 C C . HIS A 1 90 ? 20.400 4.956 -1.924 1.00 69.12 90 HIS A C 1
ATOM 716 O O . HIS A 1 90 ? 21.584 5.266 -1.802 1.00 69.12 90 HIS A O 1
ATOM 722 N N . SER A 1 91 ? 19.449 5.882 -2.080 1.00 73.94 91 SER A N 1
ATOM 723 C CA . SER A 1 91 ? 19.714 7.322 -2.020 1.00 73.94 91 SER A CA 1
ATOM 724 C C . SER A 1 91 ? 19.209 7.942 -0.723 1.00 73.94 91 SER A C 1
ATOM 726 O O . SER A 1 91 ? 18.231 7.474 -0.141 1.00 73.94 91 SER A O 1
ATOM 728 N N . LEU A 1 92 ? 19.857 9.030 -0.302 1.00 76.50 92 LEU A N 1
ATOM 729 C CA . LEU A 1 92 ? 19.369 9.888 0.772 1.00 76.50 92 LEU A CA 1
ATOM 730 C C . LEU A 1 92 ? 18.527 11.011 0.167 1.00 76.50 92 LEU A C 1
ATOM 732 O O . LEU A 1 92 ? 19.040 11.844 -0.580 1.00 76.50 92 LEU A O 1
ATOM 736 N N . THR A 1 93 ? 17.236 11.040 0.492 1.00 77.56 93 THR A N 1
ATOM 737 C CA . THR A 1 93 ? 16.303 12.069 0.012 1.00 77.56 93 THR A CA 1
ATOM 738 C C . THR A 1 93 ? 15.722 12.834 1.187 1.00 77.56 93 THR A C 1
ATOM 740 O O . THR A 1 93 ? 15.221 12.238 2.138 1.00 77.56 93 THR A O 1
ATOM 743 N N . ARG A 1 94 ? 15.767 14.167 1.123 1.00 81.38 94 ARG A N 1
ATOM 744 C CA . ARG A 1 94 ? 15.127 15.015 2.128 1.00 81.38 94 ARG A CA 1
ATOM 745 C C . ARG A 1 94 ? 13.662 15.220 1.761 1.00 81.38 94 ARG A C 1
ATOM 747 O O . ARG A 1 94 ? 13.375 15.714 0.672 1.00 81.38 94 ARG A O 1
ATOM 754 N N . ILE A 1 95 ? 12.767 14.858 2.671 1.00 78.19 95 ILE A N 1
ATOM 755 C CA . ILE A 1 95 ? 11.324 14.997 2.500 1.00 78.19 95 ILE A CA 1
ATOM 756 C C . ILE A 1 95 ? 10.729 15.840 3.617 1.00 78.19 95 ILE A C 1
ATOM 758 O O . ILE A 1 95 ? 11.259 15.889 4.726 1.00 78.19 95 ILE A O 1
ATOM 762 N N . THR A 1 96 ? 9.616 16.490 3.318 1.00 81.12 96 THR A N 1
ATOM 763 C CA . THR A 1 96 ? 8.815 17.206 4.304 1.00 81.12 96 THR A CA 1
ATOM 764 C C . THR A 1 96 ? 7.713 16.289 4.820 1.00 81.12 96 THR A C 1
ATOM 766 O O . THR A 1 96 ? 6.990 15.677 4.028 1.00 81.12 96 THR A O 1
ATOM 769 N N . VAL A 1 97 ? 7.608 16.187 6.143 1.00 74.56 97 VAL A N 1
ATOM 770 C CA . VAL A 1 97 ? 6.599 15.391 6.844 1.00 74.56 97 VAL A CA 1
ATOM 771 C C . VAL A 1 97 ? 5.874 16.245 7.883 1.00 74.56 97 VAL A C 1
ATOM 773 O O . VAL A 1 97 ? 6.459 17.167 8.455 1.00 74.56 97 VAL A O 1
ATOM 776 N N . SER A 1 98 ? 4.624 15.897 8.158 1.00 73.19 98 SER A N 1
ATOM 777 C CA . SER A 1 98 ? 3.800 16.470 9.224 1.00 73.19 98 SER A CA 1
ATOM 778 C C . SER A 1 98 ? 3.305 15.349 10.136 1.00 73.19 98 SER A C 1
ATOM 780 O O . SER A 1 98 ? 3.349 14.169 9.787 1.00 73.19 98 SER A O 1
ATOM 782 N N . GLY A 1 99 ? 2.835 15.690 11.331 1.00 70.50 99 GLY A N 1
ATOM 783 C CA . GLY A 1 99 ? 2.319 14.708 12.280 1.00 70.50 99 GLY A CA 1
ATOM 784 C C . GLY A 1 99 ? 1.479 15.364 13.360 1.00 70.50 99 GLY A C 1
ATOM 785 O O . GLY A 1 99 ? 1.607 16.558 13.608 1.00 70.50 99 GLY A O 1
ATOM 786 N N . TYR A 1 100 ? 0.629 14.580 14.022 1.00 64.62 100 TYR A N 1
ATOM 787 C CA . TYR A 1 100 ? -0.219 15.087 15.107 1.00 64.62 100 TYR A CA 1
ATOM 788 C C . TYR A 1 100 ? 0.613 15.604 16.293 1.00 64.62 100 TYR A C 1
ATOM 790 O O . TYR A 1 100 ? 0.256 16.584 16.940 1.00 64.62 100 TYR A O 1
ATOM 798 N N . GLN A 1 101 ? 1.756 14.964 16.546 1.00 68.06 101 GLN A N 1
ATOM 799 C CA . GLN A 1 101 ? 2.670 15.302 17.634 1.00 68.06 101 GLN A CA 1
ATOM 800 C C . GLN A 1 101 ? 3.585 16.502 17.324 1.00 68.06 101 GLN A C 1
ATOM 802 O O . GLN A 1 101 ? 4.311 16.948 18.212 1.00 68.06 101 GLN A O 1
ATOM 807 N N . ILE A 1 102 ? 3.573 17.037 16.096 1.00 66.56 102 ILE A N 1
ATOM 808 C CA . ILE A 1 102 ? 4.471 18.117 15.671 1.00 66.56 102 ILE A CA 1
ATOM 809 C C . ILE A 1 102 ? 3.656 19.350 15.286 1.00 66.56 102 ILE A C 1
ATOM 811 O O . ILE A 1 102 ? 2.745 19.294 14.465 1.00 66.56 102 ILE A O 1
ATOM 815 N N . ARG A 1 103 ? 4.008 20.504 15.862 1.00 62.38 103 ARG A N 1
ATOM 816 C CA . ARG A 1 103 ? 3.461 21.795 15.431 1.00 62.38 103 ARG A CA 1
ATOM 817 C C . ARG A 1 103 ? 4.153 22.244 14.143 1.00 62.38 103 ARG A C 1
ATOM 819 O O . ARG A 1 103 ? 5.097 23.026 14.190 1.00 62.38 103 ARG A O 1
ATOM 826 N N . GLY A 1 104 ? 3.654 21.750 13.014 1.00 71.44 104 GLY A N 1
ATOM 827 C CA . GLY A 1 104 ? 4.076 22.150 11.673 1.00 71.44 104 GLY A CA 1
ATOM 828 C C . GLY A 1 104 ? 4.892 21.094 10.936 1.00 71.44 104 GLY A C 1
ATOM 829 O O . GLY A 1 104 ? 5.007 19.946 11.366 1.00 71.44 104 GLY A O 1
ATOM 830 N N . ASP A 1 105 ? 5.441 21.515 9.803 1.00 75.69 105 ASP A N 1
ATOM 831 C CA . ASP A 1 105 ? 6.154 20.647 8.877 1.00 75.69 105 ASP A CA 1
ATOM 832 C C . ASP A 1 105 ? 7.636 20.564 9.247 1.00 75.69 105 ASP A C 1
ATOM 834 O O . ASP A 1 105 ? 8.303 21.582 9.448 1.00 75.69 105 ASP A O 1
ATOM 838 N N . ILE A 1 106 ? 8.173 19.347 9.294 1.00 75.31 106 ILE A N 1
ATOM 839 C CA . ILE A 1 106 ? 9.596 19.100 9.533 1.00 75.31 106 ILE A CA 1
ATOM 840 C C . ILE A 1 106 ? 10.232 18.395 8.340 1.00 75.31 106 ILE A C 1
ATOM 842 O O . ILE A 1 106 ? 9.585 17.658 7.598 1.00 75.31 106 ILE A O 1
ATOM 846 N N . ASN A 1 107 ? 11.531 18.617 8.154 1.00 77.31 107 ASN A N 1
ATOM 847 C CA . ASN A 1 107 ? 12.299 17.941 7.116 1.00 77.31 107 ASN A CA 1
ATOM 848 C C . ASN A 1 107 ? 13.006 16.717 7.701 1.00 77.31 107 ASN A C 1
ATOM 850 O O . ASN A 1 107 ? 13.740 16.839 8.679 1.00 77.31 107 ASN A O 1
ATOM 854 N N . VAL A 1 108 ? 12.833 15.559 7.071 1.00 74.31 108 VAL A N 1
ATOM 855 C CA . VAL A 1 108 ? 13.459 14.291 7.467 1.00 74.31 108 VAL A CA 1
ATOM 856 C C . VAL A 1 108 ? 14.241 13.720 6.288 1.00 74.31 108 VAL A C 1
ATOM 858 O O . VAL A 1 108 ? 13.889 13.953 5.130 1.00 74.31 108 VAL A O 1
ATOM 861 N N . VAL A 1 109 ? 15.328 12.998 6.566 1.00 70.75 109 VAL A N 1
ATOM 862 C CA . VAL A 1 109 ? 16.100 12.298 5.535 1.00 70.75 109 VAL A CA 1
ATOM 863 C C . VAL A 1 109 ? 15.670 10.837 5.496 1.00 70.75 109 VAL A C 1
ATOM 865 O O . VAL A 1 109 ? 15.771 10.112 6.486 1.00 70.75 109 VAL A O 1
ATOM 868 N N . LEU A 1 110 ? 15.196 10.421 4.329 1.00 71.31 110 LEU A N 1
ATOM 869 C CA . LEU A 1 110 ? 14.896 9.040 3.999 1.00 71.31 110 LEU A CA 1
ATOM 870 C C . LEU A 1 110 ? 16.103 8.384 3.350 1.00 71.31 110 LEU A C 1
ATOM 872 O O . LEU A 1 110 ? 16.595 8.873 2.334 1.00 71.31 110 LEU A O 1
ATOM 876 N N . ASP A 1 111 ? 16.524 7.252 3.902 1.00 67.44 111 ASP A N 1
ATOM 877 C CA . ASP A 1 111 ? 17.367 6.295 3.205 1.00 67.44 111 ASP A CA 1
ATOM 878 C C . ASP A 1 111 ? 16.479 5.371 2.361 1.00 67.44 111 ASP A C 1
ATOM 880 O O . ASP A 1 111 ? 15.594 4.677 2.875 1.00 67.44 111 ASP A O 1
ATOM 884 N N . GLY A 1 112 ? 16.738 5.335 1.052 1.00 57.69 112 GLY A N 1
ATOM 885 C CA . GLY A 1 112 ? 16.089 4.438 0.094 1.00 57.69 112 GLY A CA 1
ATOM 886 C C . GLY A 1 112 ? 16.255 2.940 0.398 1.00 57.69 112 GLY A C 1
ATOM 887 O O . GLY A 1 112 ? 15.733 2.118 -0.350 1.00 57.69 112 GLY A O 1
ATOM 888 N N . SER A 1 113 ? 16.968 2.572 1.468 1.00 56.94 113 SER A N 1
ATOM 889 C CA . SER A 1 113 ? 17.077 1.219 2.025 1.00 56.94 113 SER A CA 1
ATOM 890 C C . SER A 1 113 ? 16.165 0.921 3.233 1.00 56.94 113 SER A C 1
ATOM 892 O O . SER A 1 113 ? 16.275 -0.165 3.796 1.00 56.94 113 SER A O 1
ATOM 894 N N . LYS A 1 114 ? 15.193 1.803 3.541 1.00 56.81 114 LYS A N 1
ATOM 895 C CA . LYS A 1 114 ? 14.089 1.682 4.537 1.00 56.81 114 LYS A CA 1
ATOM 896 C C . LYS A 1 114 ? 14.301 2.365 5.895 1.00 56.81 114 LYS A C 1
ATOM 898 O O . LYS A 1 114 ? 13.415 2.282 6.745 1.00 56.81 114 LYS A O 1
ATOM 903 N N . HIS A 1 115 ? 15.408 3.070 6.113 1.00 52.38 115 HIS A N 1
ATOM 904 C CA . HIS A 1 115 ? 15.665 3.741 7.392 1.00 52.38 115 HIS A CA 1
ATOM 905 C C . HIS A 1 115 ? 15.418 5.253 7.318 1.00 52.38 115 HIS A C 1
ATOM 907 O O . HIS A 1 115 ? 15.844 5.936 6.390 1.00 52.38 115 HIS A O 1
ATOM 913 N N . LEU A 1 116 ? 14.723 5.785 8.324 1.00 54.00 116 LEU A N 1
ATOM 914 C CA . LEU A 1 116 ? 14.632 7.221 8.568 1.00 54.00 116 LEU A CA 1
ATOM 915 C C . LEU A 1 116 ? 15.779 7.663 9.458 1.00 54.00 116 LEU A C 1
ATOM 917 O O . LEU A 1 116 ? 16.033 7.054 10.498 1.00 54.00 116 LEU A O 1
ATOM 921 N N . LEU A 1 117 ? 16.419 8.765 9.086 1.00 50.50 117 LEU A N 1
ATOM 922 C CA . LEU A 1 117 ? 17.394 9.435 9.931 1.00 50.50 1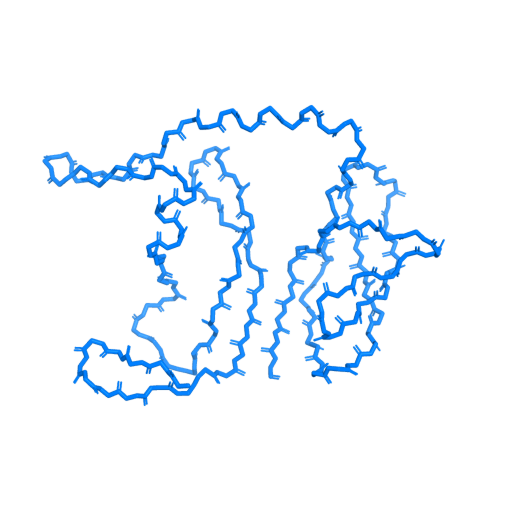17 LEU A CA 1
ATOM 923 C C . LEU A 1 117 ? 16.825 10.792 10.349 1.00 50.50 117 LEU A C 1
ATOM 925 O O . LEU A 1 117 ? 16.686 11.705 9.532 1.00 50.50 117 LEU A O 1
ATOM 929 N N . PHE A 1 118 ? 16.515 10.918 11.640 1.00 47.06 118 PHE A N 1
ATOM 930 C CA . PHE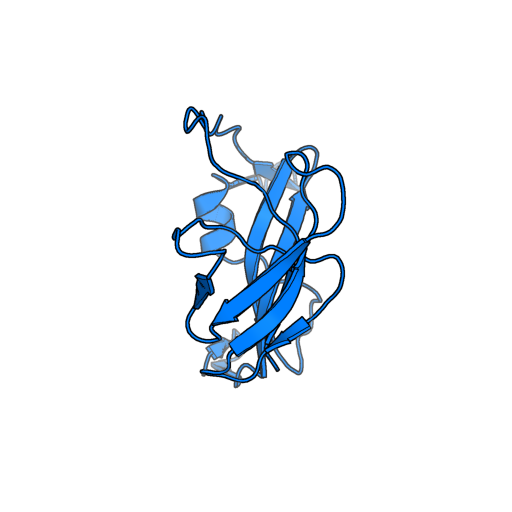 A 1 118 ? 16.166 12.179 12.287 1.00 47.06 118 PHE A CA 1
ATOM 931 C C . PHE A 1 118 ? 17.217 12.495 13.353 1.00 47.06 118 PHE A C 1
ATOM 933 O O . PHE A 1 118 ? 17.419 11.688 14.253 1.00 47.06 118 PHE A O 1
ATOM 940 N N . GLU A 1 119 ? 17.930 13.617 13.207 1.00 44.62 119 GLU A N 1
ATOM 941 C CA . GLU A 1 119 ? 18.864 14.212 14.188 1.00 44.62 119 GLU A CA 1
ATOM 942 C C . GLU A 1 119 ? 19.476 13.237 15.232 1.00 44.62 119 GLU A C 1
ATOM 944 O O . GLU A 1 119 ? 19.367 13.427 16.440 1.00 44.62 119 GLU A O 1
ATOM 949 N N . LYS A 1 120 ? 20.143 12.168 14.760 1.00 37.78 120 LYS A N 1
ATOM 950 C CA . LYS A 1 120 ? 20.845 11.135 15.560 1.00 37.78 120 LYS A CA 1
ATOM 951 C C . LYS A 1 120 ? 20.001 10.236 16.495 1.00 37.78 120 LYS A C 1
ATOM 953 O O . LYS A 1 120 ? 20.586 9.545 17.331 1.00 37.78 120 LYS A O 1
ATOM 958 N N . LYS A 1 121 ? 18.680 10.126 16.327 1.00 31.08 121 LYS A N 1
ATOM 959 C CA . LYS A 1 121 ? 17.864 9.049 16.930 1.00 31.08 121 LYS A CA 1
ATOM 960 C C . LYS A 1 121 ? 17.080 8.293 15.855 1.00 31.08 121 LYS A C 1
ATOM 962 O O . LYS A 1 121 ? 16.431 8.893 15.006 1.00 31.08 121 LYS A O 1
ATOM 967 N N . TYR A 1 122 ? 17.142 6.963 15.896 1.00 32.72 122 TYR A N 1
ATOM 968 C CA . TYR A 1 122 ? 16.317 6.103 15.048 1.00 32.72 122 TYR A CA 1
ATOM 969 C C . TYR A 1 122 ? 14.881 6.107 15.589 1.00 32.72 122 TYR A C 1
ATOM 971 O O . TYR A 1 122 ? 14.630 5.524 16.639 1.00 32.72 122 TYR A O 1
ATOM 979 N N . CYS A 1 123 ? 13.951 6.751 14.884 1.00 30.48 123 CYS A N 1
ATOM 980 C CA . CYS A 1 123 ? 12.511 6.628 15.129 1.00 30.48 123 CYS A CA 1
ATOM 981 C C . CYS A 1 123 ? 11.782 6.330 13.809 1.00 30.48 123 CYS A C 1
ATOM 983 O O . CYS A 1 123 ? 12.171 6.826 12.751 1.00 30.48 123 CYS A O 1
ATOM 985 N N . TYR A 1 124 ? 10.763 5.471 13.881 1.00 35.06 124 TYR A N 1
ATOM 986 C CA . TYR A 1 124 ? 10.089 4.836 12.743 1.00 35.06 124 TYR A CA 1
ATOM 987 C C . TYR A 1 124 ? 8.804 5.558 12.290 1.00 35.06 124 TYR A C 1
ATOM 989 O O . TYR A 1 124 ? 8.209 6.321 13.043 1.00 35.06 124 TYR A O 1
ATOM 997 N N . THR A 1 125 ? 8.352 5.156 11.092 1.00 34.50 125 THR A N 1
ATOM 998 C CA . THR A 1 125 ? 7.105 5.459 10.353 1.00 34.50 125 THR A CA 1
ATOM 999 C C . THR A 1 125 ? 7.149 6.690 9.440 1.00 34.50 125 THR A C 1
ATOM 1001 O O . THR A 1 125 ? 6.997 7.821 9.886 1.00 34.50 125 THR A O 1
ATOM 1004 N N . VAL A 1 126 ? 7.296 6.438 8.127 1.00 38.69 126 VAL A N 1
ATOM 1005 C CA . VAL A 1 126 ? 6.934 7.381 7.052 1.00 38.69 126 VAL A CA 1
ATOM 1006 C C . VAL A 1 126 ? 5.704 6.873 6.329 1.00 38.69 126 VAL A C 1
ATOM 1008 O O . VAL A 1 126 ? 5.677 5.733 5.866 1.00 38.69 126 VAL A O 1
ATOM 1011 N N . HIS A 1 127 ? 4.721 7.753 6.169 1.00 47.34 127 HIS A N 1
ATOM 1012 C CA . HIS A 1 127 ? 3.564 7.534 5.307 1.00 47.34 127 HIS A CA 1
ATOM 1013 C C . HIS A 1 127 ? 3.712 8.297 3.987 1.00 47.34 127 HIS A C 1
ATOM 1015 O O . HIS A 1 127 ? 4.121 9.452 4.013 1.00 47.34 127 HIS A O 1
ATOM 1021 N N . GLY A 1 128 ? 3.349 7.673 2.861 1.00 42.16 128 GLY A N 1
ATOM 1022 C CA . GLY A 1 128 ? 3.356 8.307 1.539 1.00 42.16 128 GLY A CA 1
ATOM 1023 C C . GLY A 1 128 ? 4.748 8.382 0.914 1.00 42.16 128 GLY A C 1
ATOM 1024 O O . GLY A 1 128 ? 5.401 9.419 0.929 1.00 42.16 128 GLY A O 1
ATOM 1025 N N . ILE A 1 129 ? 5.214 7.270 0.352 1.00 40.47 129 ILE A N 1
ATOM 1026 C CA . ILE A 1 129 ? 6.406 7.238 -0.505 1.00 40.47 129 ILE A CA 1
ATOM 1027 C C . ILE A 1 129 ? 6.011 6.493 -1.770 1.00 40.47 129 ILE A C 1
ATOM 1029 O O . ILE A 1 129 ? 5.463 5.401 -1.667 1.00 40.47 129 ILE A O 1
ATOM 1033 N N . HIS A 1 130 ? 6.303 7.054 -2.938 1.00 37.38 130 HIS A N 1
ATOM 1034 C CA . HIS A 1 130 ? 6.171 6.393 -4.230 1.00 37.38 130 HIS A CA 1
ATOM 1035 C C . HIS A 1 130 ? 7.583 6.024 -4.712 1.00 37.38 130 HIS A C 1
ATOM 1037 O O . HIS A 1 130 ? 8.447 6.880 -4.796 1.00 37.38 130 HIS A O 1
ATOM 1043 N N . ILE A 1 131 ? 7.894 4.766 -4.993 1.00 30.25 131 ILE A N 1
ATOM 1044 C CA . ILE A 1 131 ? 9.208 4.363 -5.525 1.00 30.25 131 ILE A CA 1
ATOM 1045 C C . ILE A 1 131 ? 9.003 4.073 -7.011 1.00 30.25 131 ILE A C 1
ATOM 1047 O O . ILE A 1 131 ? 8.170 3.231 -7.340 1.00 30.25 131 ILE A O 1
ATOM 1051 N N . SER A 1 132 ? 9.718 4.791 -7.882 1.00 34.69 132 SER A N 1
ATOM 1052 C CA . SER A 1 132 ? 9.720 4.608 -9.346 1.00 34.69 132 SER A CA 1
ATOM 1053 C C . SER A 1 132 ? 10.915 3.799 -9.830 1.00 34.69 132 SER A C 1
ATOM 1055 O O . SER A 1 132 ? 12.002 4.024 -9.245 1.00 34.69 132 SER A O 1
#

Secondary structure (DSSP, 8-state):
-EE-TTS-EE---EEEEEEEEETTEEEEEEEEE-S--SSS----HHHHHHTTEEEETTTTEEEE---------TT---EEESS--BPPTT-EEEEEEEETTSSS-EEEEEETTS-EEBTTB----EE-EE--

pLDDT: mean 70.35, std 17.11, range [30.25, 94.62]

Foldseek 3Di:
DDQDPVRDDFDFPAKKWAFDDDPNDTDIDIDTHGPDDPDPDDQDPVNCVVQVWDCDPVVRDIDGDDPPPPCPVPDAWAKEFPDEEEDDAQDWDWTWIDTPPDPDIDIWIDGNVQFTDDPPDGHDYYGHYDYD

InterPro domains:
  IPR021109 Aspartic peptidase domain superfamily [G3DSA:2.40.70.10] (2-72)

Sequence (132 aa):
MLKVADGNFVRPIGKCVLRVRINNRELPFEFIVLSHCSHDVILGWDFLEASQAVIDCGQNELVLEDICRDSTAPDAWNLYATRDYTLKPHSLTRITVSGYQIRGDINVVLDGSKHLLFEKKYCYTVHGIHIS